Protein AF-A0AAV8XL39-F1 (afdb_monomer_lite)

Foldseek 3Di:
DVVVVVVVVVVVVVVVVVVVVVVVVVVVVVVVLVVFQAAPQPRPGFDADQDPNHGHNDVVSVVVCCVVPCVVPGPDDD

pLDDT: mean 95.13, std 7.12, range [62.5, 98.56]

Radius of gyration: 22.49 Å; chains: 1; bounding box: 45×20×66 Å

Secondary structure (DSSP, 8-state):
-HHHHHHHHHHHHHHHHHHHHHHHHHHHHHHHHTTS-BBTTT-SBP-EEEETTEEESSHHHHHHHIIIIIHHH-----

Sequence (78 aa):
MDCMQMEVDKITNDHNDHLKRLFESHNQQISETKKKQWCYNCEQDAIYHCCWNTAYCSQTCQQQHWQAEHKKVCRRKR

Structure (mmCIF, N/CA/C/O backbone):
data_AF-A0AAV8XL39-F1
#
_entry.id   AF-A0AAV8XL39-F1
#
loop_
_atom_site.group_PDB
_atom_site.id
_atom_site.type_symbol
_atom_site.label_atom_id
_atom_site.label_alt_id
_atom_site.label_comp_id
_atom_site.label_asym_id
_atom_site.label_entity_id
_atom_site.label_seq_id
_atom_site.p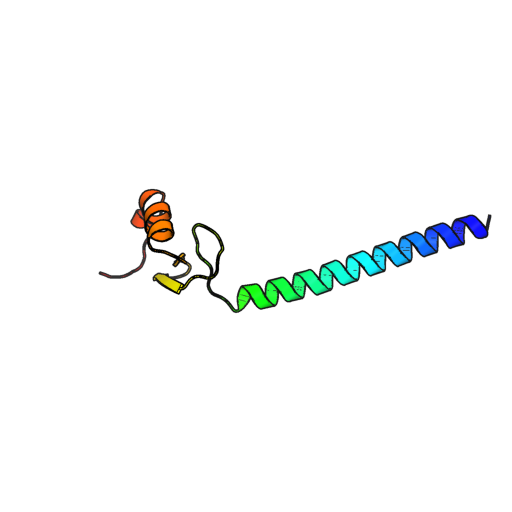dbx_PDB_ins_code
_atom_site.Cartn_x
_atom_site.Cartn_y
_atom_site.Cartn_z
_atom_site.occupancy
_atom_site.B_iso_or_equiv
_atom_site.auth_seq_id
_atom_site.auth_comp_id
_atom_site.auth_asym_id
_atom_site.auth_atom_id
_atom_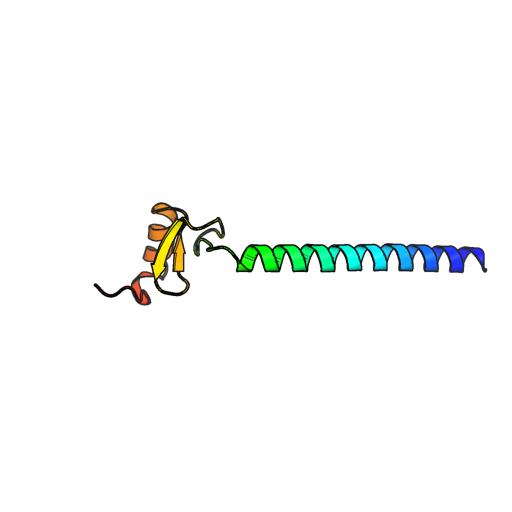site.pdbx_PDB_model_num
ATOM 1 N N . MET A 1 1 ? 25.060 4.825 -43.214 1.00 62.66 1 MET A N 1
ATOM 2 C CA . MET A 1 1 ? 24.077 3.940 -42.554 1.00 62.66 1 MET A CA 1
ATOM 3 C C . MET A 1 1 ? 24.519 3.598 -41.137 1.00 62.66 1 MET A C 1
ATOM 5 O O . MET A 1 1 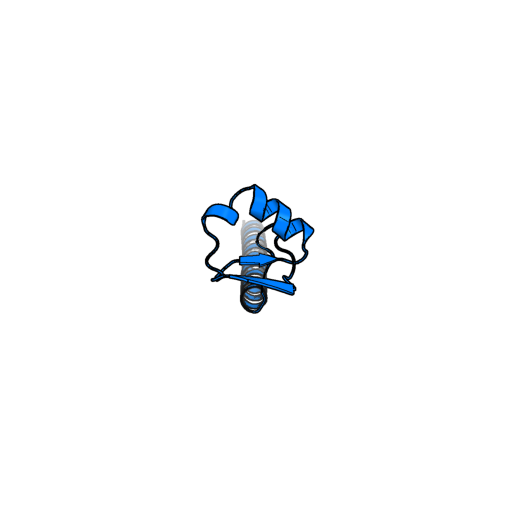? 23.708 3.752 -40.240 1.00 62.66 1 MET A O 1
ATOM 9 N N . ASP A 1 2 ? 25.794 3.277 -40.914 1.00 71.88 2 ASP A N 1
ATOM 10 C CA . ASP A 1 2 ? 26.328 2.867 -39.599 1.00 71.88 2 ASP A CA 1
ATOM 11 C C . ASP A 1 2 ? 26.139 3.887 -38.460 1.00 71.88 2 ASP A C 1
ATOM 13 O O . ASP A 1 2 ? 25.8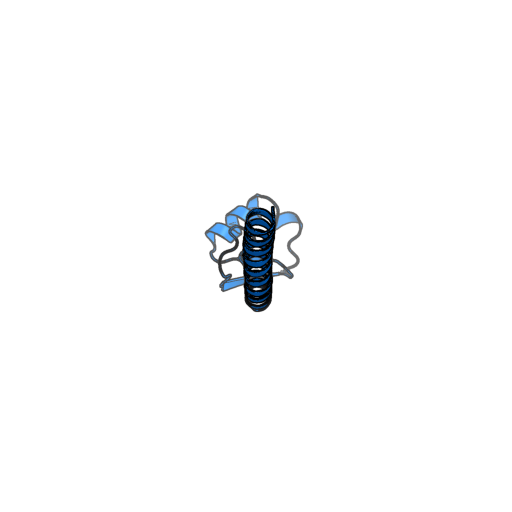81 3.505 -37.325 1.00 71.88 2 ASP A O 1
ATOM 17 N N . CYS A 1 3 ? 26.168 5.191 -38.758 1.00 79.38 3 CYS A N 1
ATOM 18 C CA . CYS A 1 3 ? 25.964 6.242 -37.752 1.00 79.38 3 CYS A CA 1
ATOM 19 C C . CYS A 1 3 ? 24.550 6.233 -37.135 1.00 79.38 3 CYS A C 1
ATOM 21 O O . CYS A 1 3 ? 24.415 6.441 -35.933 1.00 79.38 3 CYS A O 1
ATOM 23 N N . MET A 1 4 ? 23.511 5.929 -37.925 1.00 85.31 4 MET A N 1
ATOM 24 C CA . MET A 1 4 ? 22.133 5.855 -37.414 1.00 85.31 4 MET A CA 1
ATOM 25 C C . MET A 1 4 ? 21.913 4.605 -36.558 1.00 85.31 4 MET A C 1
ATOM 27 O O . MET A 1 4 ? 21.204 4.670 -35.559 1.00 85.31 4 MET A O 1
ATOM 31 N N . GLN A 1 5 ? 22.552 3.484 -36.906 1.00 89.38 5 GLN A N 1
ATOM 32 C CA . GLN A 1 5 ? 22.473 2.266 -36.097 1.00 89.38 5 GLN A CA 1
ATOM 33 C C . GLN A 1 5 ? 23.112 2.475 -34.718 1.00 89.38 5 GLN A C 1
ATOM 35 O O . GLN A 1 5 ? 22.508 2.135 -33.707 1.00 89.38 5 GLN A O 1
ATOM 40 N N . MET A 1 6 ? 24.278 3.128 -34.663 1.00 90.75 6 MET A N 1
ATOM 41 C CA . MET A 1 6 ? 24.944 3.452 -33.396 1.00 90.75 6 MET A CA 1
ATOM 42 C C . MET A 1 6 ? 24.098 4.356 -32.489 1.00 90.75 6 MET A C 1
ATOM 44 O O . MET A 1 6 ? 24.123 4.206 -31.268 1.00 90.75 6 MET A O 1
ATOM 48 N N . GLU A 1 7 ? 23.354 5.302 -33.065 1.00 92.94 7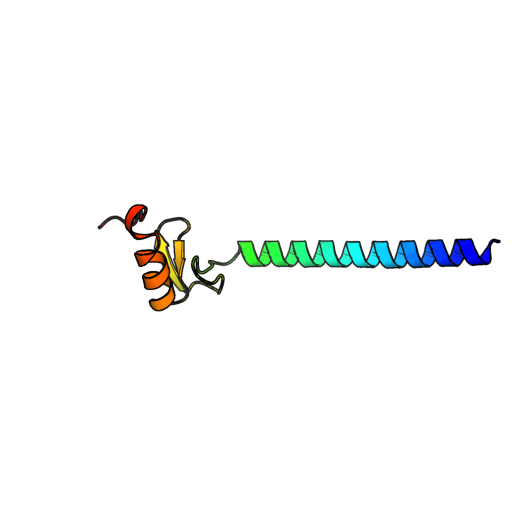 GLU A N 1
ATOM 49 C CA . GLU A 1 7 ? 22.471 6.188 -32.304 1.00 92.94 7 GLU A CA 1
ATOM 50 C C . GLU A 1 7 ? 21.260 5.437 -31.734 1.00 92.94 7 GLU A C 1
ATOM 52 O O . GLU A 1 7 ? 20.936 5.597 -30.556 1.00 92.94 7 GLU A O 1
ATOM 57 N N . VAL A 1 8 ? 20.647 4.552 -32.527 1.00 94.00 8 VAL A N 1
ATOM 58 C CA . VAL A 1 8 ? 19.552 3.678 -32.075 1.00 94.00 8 VAL A CA 1
ATOM 59 C C . VAL A 1 8 ? 20.017 2.733 -30.966 1.00 94.00 8 VAL A C 1
ATOM 61 O O . VAL A 1 8 ? 19.326 2.589 -29.954 1.00 94.00 8 VAL A O 1
ATOM 64 N N . ASP A 1 9 ? 21.195 2.129 -31.114 1.00 94.69 9 ASP A N 1
ATOM 65 C CA . ASP A 1 9 ? 21.759 1.219 -30.115 1.00 94.69 9 ASP A CA 1
ATOM 66 C C . ASP A 1 9 ? 22.048 1.956 -28.802 1.00 94.69 9 ASP A C 1
ATOM 68 O O . ASP A 1 9 ? 21.727 1.454 -27.723 1.00 94.69 9 ASP A O 1
ATOM 72 N N . LYS A 1 10 ? 22.577 3.184 -28.883 1.00 95.44 10 LYS A N 1
ATOM 73 C CA . LYS A 1 10 ? 22.812 4.030 -27.709 1.00 95.44 10 LYS A CA 1
ATOM 74 C C . LYS A 1 10 ? 21.509 4.374 -26.987 1.00 95.44 10 LYS A C 1
ATOM 76 O O . LYS A 1 10 ? 21.423 4.169 -25.781 1.00 95.44 10 LYS A O 1
ATOM 81 N N . ILE A 1 11 ? 20.490 4.846 -27.710 1.00 96.69 11 ILE A N 1
ATOM 82 C CA . ILE A 1 11 ? 19.176 5.173 -27.126 1.00 96.69 11 ILE A CA 1
ATOM 83 C C . ILE A 1 11 ? 18.560 3.936 -26.467 1.00 96.69 11 ILE A C 1
ATOM 85 O O . ILE A 1 11 ? 18.024 4.018 -25.363 1.00 96.69 11 ILE A O 1
ATOM 89 N N . THR A 1 12 ? 18.662 2.783 -27.126 1.00 96.62 12 THR A N 1
ATOM 90 C CA . THR A 1 12 ? 18.145 1.514 -26.607 1.00 96.62 12 THR A CA 1
ATOM 91 C C . THR A 1 12 ? 18.876 1.104 -25.330 1.00 96.62 12 THR A C 1
ATOM 93 O O . THR A 1 12 ? 18.232 0.717 -24.355 1.00 96.62 12 THR A O 1
ATOM 96 N N . ASN A 1 13 ? 20.205 1.227 -25.295 1.00 96.88 13 ASN A N 1
ATOM 97 C CA . ASN A 1 13 ? 20.989 0.924 -24.103 1.00 96.88 13 ASN A CA 1
ATOM 98 C C . ASN A 1 13 ? 20.655 1.874 -22.944 1.00 96.88 13 ASN A C 1
ATOM 100 O O . ASN A 1 13 ? 20.379 1.411 -21.840 1.00 96.88 13 ASN A O 1
ATOM 104 N N . ASP A 1 14 ? 20.596 3.181 -23.206 1.00 97.31 14 ASP A N 1
ATOM 105 C CA . ASP A 1 14 ? 20.250 4.191 -22.202 1.00 97.31 14 ASP A CA 1
ATOM 106 C C . ASP A 1 14 ? 18.835 3.956 -21.639 1.00 97.31 14 ASP A C 1
ATOM 108 O O . ASP A 1 14 ? 18.607 4.058 -20.429 1.00 97.31 14 ASP A O 1
ATOM 112 N N . HIS A 1 15 ? 17.883 3.576 -22.498 1.00 97.44 15 HIS A N 1
ATOM 113 C CA . HIS A 1 15 ? 16.533 3.200 -22.085 1.00 97.44 15 HIS A CA 1
ATOM 114 C C . HIS A 1 15 ? 16.528 1.946 -21.200 1.00 97.44 15 HIS A C 1
ATOM 116 O O . HIS A 1 15 ? 15.902 1.946 -20.138 1.00 97.44 15 HIS A O 1
ATOM 122 N N . ASN A 1 16 ? 17.252 0.897 -21.594 1.00 97.94 16 ASN A N 1
ATOM 123 C CA . ASN A 1 16 ? 17.348 -0.336 -20.815 1.00 97.94 16 ASN A CA 1
ATOM 124 C C . ASN A 1 16 ? 17.993 -0.099 -19.444 1.00 97.94 16 ASN A C 1
ATOM 126 O O . ASN A 1 16 ? 17.502 -0.606 -18.433 1.00 97.94 16 ASN A O 1
ATOM 130 N N . ASP A 1 17 ? 19.044 0.719 -19.386 1.00 98.12 17 ASP A N 1
ATOM 131 C CA . ASP A 1 17 ? 19.691 1.100 -18.133 1.00 98.12 17 ASP A CA 1
ATOM 132 C C . ASP A 1 17 ? 18.747 1.903 -17.233 1.00 98.12 17 ASP A C 1
ATOM 134 O O . ASP A 1 17 ? 18.709 1.694 -16.016 1.00 98.12 17 ASP A O 1
ATOM 138 N N . HIS A 1 18 ? 17.939 2.794 -17.814 1.00 97.75 18 HIS A N 1
ATOM 139 C CA . HIS A 1 18 ? 16.921 3.525 -17.068 1.00 97.75 18 HIS A CA 1
ATOM 140 C C . HIS A 1 18 ? 15.858 2.585 -16.483 1.00 97.75 18 HIS A C 1
ATOM 142 O O . HIS A 1 18 ? 15.568 2.661 -15.286 1.00 97.75 18 HIS A O 1
ATOM 148 N N . LEU A 1 19 ? 15.331 1.653 -17.284 1.00 98.31 19 LEU A N 1
ATOM 149 C CA . LEU A 1 19 ? 14.366 0.651 -16.824 1.00 98.31 19 LEU A CA 1
ATOM 150 C C . LEU A 1 19 ? 14.936 -0.222 -15.704 1.00 98.31 19 LEU A C 1
ATOM 152 O O . LEU A 1 19 ? 14.252 -0.478 -14.712 1.00 98.31 19 LEU A O 1
ATOM 156 N N . LYS A 1 20 ? 16.200 -0.639 -15.824 1.00 98.31 20 LYS A N 1
ATOM 157 C CA . LYS A 1 20 ? 16.874 -1.437 -14.799 1.00 98.31 20 LYS A CA 1
ATOM 158 C C . LYS A 1 20 ? 16.952 -0.690 -13.465 1.00 98.31 20 LYS A C 1
ATOM 160 O O . LYS A 1 20 ? 16.586 -1.252 -12.434 1.00 98.31 20 LYS A O 1
ATOM 165 N N . ARG A 1 21 ? 17.342 0.589 -13.479 1.00 98.06 21 ARG A N 1
ATOM 166 C CA . ARG A 1 21 ? 17.393 1.427 -12.264 1.00 98.06 21 ARG A CA 1
ATOM 167 C C . ARG A 1 21 ? 16.013 1.629 -11.641 1.00 98.06 21 ARG A C 1
ATOM 169 O O . ARG A 1 21 ? 15.888 1.575 -10.419 1.00 98.06 21 ARG A O 1
ATOM 176 N N . LEU A 1 22 ? 14.979 1.835 -12.460 1.00 98.50 22 LEU A N 1
ATOM 177 C CA . LEU A 1 22 ? 13.599 1.934 -11.974 1.00 98.50 22 LEU A CA 1
ATOM 178 C C . LEU A 1 22 ? 13.153 0.636 -11.294 1.00 98.50 22 LEU A C 1
ATOM 180 O O . LEU A 1 22 ? 12.566 0.680 -10.215 1.00 98.50 22 LEU A O 1
ATOM 184 N N . PHE A 1 23 ? 13.471 -0.515 -11.887 1.00 98.44 23 PHE A N 1
ATOM 185 C CA . PHE A 1 23 ? 13.134 -1.819 -11.323 1.00 98.44 23 PHE A CA 1
ATOM 186 C C . PHE A 1 23 ? 13.841 -2.076 -9.986 1.00 98.44 23 PHE A C 1
ATOM 188 O O . PHE A 1 23 ? 13.210 -2.503 -9.018 1.00 98.44 23 PHE A O 1
ATOM 195 N N . GLU A 1 24 ? 15.138 -1.779 -9.906 1.00 98.31 24 GLU A N 1
ATOM 196 C CA . GLU A 1 24 ? 15.925 -1.908 -8.675 1.00 98.31 24 GLU A CA 1
ATOM 197 C C . GLU A 1 24 ? 15.396 -0.982 -7.567 1.00 98.31 24 GLU A C 1
ATOM 199 O O . GLU A 1 24 ? 15.149 -1.439 -6.448 1.00 98.31 24 GLU A O 1
ATOM 204 N N . SER A 1 25 ? 15.132 0.289 -7.892 1.00 98.38 25 SER A N 1
ATOM 205 C CA . SER A 1 25 ? 14.584 1.269 -6.947 1.00 98.38 25 SER A CA 1
ATOM 206 C C . SER A 1 25 ? 13.194 0.873 -6.440 1.00 98.38 25 SER A C 1
ATOM 208 O O . SER A 1 25 ? 12.940 0.904 -5.236 1.00 98.38 25 SER A O 1
ATOM 210 N N . HIS A 1 26 ? 12.308 0.421 -7.329 1.00 98.56 26 HIS A N 1
ATOM 211 C CA . HIS A 1 26 ? 10.971 -0.033 -6.955 1.00 98.56 26 HIS A CA 1
ATOM 212 C C . HIS A 1 26 ? 11.013 -1.267 -6.040 1.00 98.56 26 HIS A C 1
ATOM 214 O O . HIS A 1 26 ? 10.305 -1.325 -5.033 1.00 98.56 26 HIS A O 1
ATOM 220 N N . ASN A 1 27 ? 11.887 -2.238 -6.325 1.00 98.50 27 ASN A N 1
ATOM 221 C CA . ASN A 1 27 ? 12.055 -3.410 -5.462 1.00 98.50 27 ASN A CA 1
ATOM 222 C C . ASN A 1 27 ? 12.571 -3.039 -4.068 1.00 98.50 27 ASN A C 1
ATOM 224 O O . ASN A 1 27 ? 12.132 -3.626 -3.072 1.00 98.50 27 ASN A O 1
ATOM 228 N N . GLN A 1 28 ? 13.472 -2.057 -3.982 1.00 98.50 28 GLN A N 1
ATOM 229 C CA . GLN A 1 28 ? 13.920 -1.524 -2.701 1.00 98.50 28 GLN A CA 1
ATOM 230 C C . GLN A 1 28 ? 12.755 -0.891 -1.927 1.00 98.50 28 GLN A C 1
ATOM 232 O O . GLN A 1 28 ? 12.536 -1.253 -0.769 1.00 98.50 28 GLN A O 1
ATOM 237 N N . GLN A 1 29 ? 11.964 -0.030 -2.574 1.00 98.38 29 GLN A N 1
ATOM 238 C CA . GLN A 1 29 ? 10.794 0.607 -1.962 1.00 98.38 29 GLN A CA 1
ATOM 239 C C . GLN A 1 29 ? 9.787 -0.432 -1.452 1.00 98.38 29 GLN A C 1
ATOM 241 O O . GLN A 1 29 ? 9.356 -0.350 -0.306 1.00 98.38 29 GLN A O 1
ATOM 246 N N . ILE A 1 30 ? 9.490 -1.480 -2.230 1.00 98.50 30 ILE A N 1
ATOM 247 C CA . ILE A 1 30 ? 8.616 -2.580 -1.786 1.00 98.50 30 ILE A CA 1
ATOM 248 C C . ILE A 1 30 ? 9.161 -3.257 -0.521 1.00 98.50 30 ILE A C 1
ATOM 250 O O . ILE A 1 30 ? 8.398 -3.567 0.399 1.00 98.50 30 ILE A O 1
ATOM 254 N N . SER A 1 31 ? 10.466 -3.535 -0.476 1.00 98.56 31 SER A N 1
ATOM 255 C CA . SER A 1 31 ? 11.108 -4.172 0.681 1.00 98.56 31 SER A CA 1
ATOM 256 C C . SER A 1 31 ? 10.990 -3.308 1.936 1.00 98.56 31 SER A C 1
ATOM 258 O O . SER A 1 31 ? 10.706 -3.820 3.019 1.00 98.56 31 SER A O 1
ATOM 260 N N . GLU A 1 32 ? 11.163 -1.996 1.795 1.00 98.19 32 GLU A N 1
ATOM 261 C CA . GLU A 1 32 ? 10.991 -1.025 2.877 1.00 98.19 32 GLU A CA 1
ATOM 262 C C . GLU A 1 32 ? 9.525 -0.926 3.318 1.00 98.19 32 GLU A C 1
ATOM 264 O O . GLU A 1 32 ? 9.244 -0.984 4.517 1.00 98.19 32 GLU A O 1
ATOM 269 N N . THR A 1 33 ? 8.580 -0.904 2.373 1.00 98.25 33 THR A N 1
ATOM 270 C CA . THR A 1 33 ? 7.142 -0.904 2.661 1.00 98.25 33 THR A CA 1
ATOM 271 C C . THR A 1 33 ? 6.725 -2.128 3.469 1.00 98.25 33 THR A C 1
ATOM 273 O O . THR A 1 33 ? 6.048 -2.003 4.488 1.00 98.25 33 THR A O 1
ATOM 276 N N . LYS A 1 34 ? 7.191 -3.323 3.095 1.00 98.12 34 LYS A N 1
ATOM 277 C CA . LYS A 1 34 ? 6.846 -4.576 3.790 1.00 98.12 34 LYS A CA 1
ATOM 278 C C . LYS A 1 34 ? 7.366 -4.668 5.231 1.00 98.12 34 LYS A C 1
ATOM 280 O O . LYS A 1 34 ? 6.912 -5.536 5.971 1.00 98.12 34 LYS A O 1
ATOM 285 N N . LYS A 1 35 ? 8.301 -3.804 5.641 1.00 98.06 35 LYS A N 1
ATOM 286 C CA . LYS A 1 35 ? 8.866 -3.772 7.004 1.00 98.06 35 LYS A CA 1
ATOM 287 C C . LYS A 1 35 ? 8.092 -2.865 7.968 1.00 98.06 35 LYS A C 1
ATOM 289 O O . LYS A 1 35 ? 8.402 -2.856 9.157 1.00 98.06 35 LYS A O 1
ATOM 294 N N . LYS A 1 36 ? 7.108 -2.104 7.481 1.00 97.75 36 LYS A N 1
ATOM 295 C CA . LYS A 1 36 ? 6.321 -1.148 8.274 1.00 97.75 36 LYS A CA 1
ATOM 296 C C . LYS A 1 36 ? 4.859 -1.577 8.415 1.00 97.75 36 LYS A C 1
ATOM 298 O O . LYS A 1 36 ? 4.391 -2.498 7.750 1.00 97.75 36 LYS A O 1
ATOM 303 N N . GLN A 1 37 ? 4.139 -0.907 9.313 1.00 98.31 37 GLN A N 1
ATOM 304 C CA . GLN A 1 37 ? 2.679 -0.963 9.389 1.00 98.31 37 GLN A CA 1
ATOM 305 C C . GLN A 1 37 ? 2.098 0.299 8.758 1.00 98.31 37 GLN A C 1
ATOM 307 O O . GLN A 1 37 ? 2.623 1.390 8.970 1.00 98.31 37 GLN A O 1
ATOM 312 N N . TRP A 1 38 ? 1.001 0.148 8.021 1.00 98.56 38 TRP A N 1
ATOM 313 C CA . TRP A 1 38 ? 0.422 1.217 7.211 1.00 98.56 38 TRP A CA 1
ATOM 314 C C . TRP A 1 38 ? -1.024 1.476 7.599 1.00 98.56 38 TRP A C 1
ATOM 316 O O . TRP A 1 38 ? -1.775 0.561 7.945 1.00 98.56 38 TRP A O 1
ATOM 326 N N . CYS A 1 39 ? -1.400 2.749 7.577 1.00 98.44 39 CYS A N 1
ATOM 327 C CA . CYS A 1 39 ? -2.751 3.184 7.853 1.00 98.44 39 CYS A CA 1
ATOM 328 C C . CYS A 1 39 ? -3.662 2.683 6.741 1.00 98.44 39 CYS A C 1
ATOM 330 O O . CYS A 1 39 ? -3.491 3.070 5.590 1.00 98.44 39 CYS A O 1
ATOM 332 N N . TYR A 1 40 ? -4.673 1.892 7.091 1.00 97.88 40 TYR A N 1
ATOM 333 C CA . TYR A 1 40 ? -5.617 1.369 6.104 1.00 97.88 40 TYR A CA 1
ATOM 334 C C . TYR A 1 40 ? -6.373 2.492 5.369 1.00 97.88 40 TYR A C 1
ATOM 336 O O . TYR A 1 40 ? -6.758 2.338 4.221 1.00 97.88 40 TYR A O 1
ATOM 344 N N . ASN A 1 41 ? -6.577 3.638 6.027 1.00 97.69 41 ASN A N 1
ATOM 345 C CA . ASN A 1 41 ? -7.367 4.738 5.475 1.00 97.69 41 ASN A CA 1
ATOM 346 C C . ASN A 1 41 ? -6.576 5.675 4.545 1.00 97.69 41 ASN A C 1
ATOM 348 O O . ASN A 1 41 ? -7.148 6.206 3.604 1.00 97.69 41 ASN A O 1
ATOM 352 N N . CYS A 1 42 ? -5.300 5.952 4.839 1.00 97.75 42 CYS A N 1
ATOM 353 C CA . CYS A 1 42 ? -4.533 6.985 4.125 1.00 97.75 42 CYS A CA 1
ATOM 354 C C . CYS A 1 42 ? -3.100 6.587 3.755 1.00 97.75 42 CYS A C 1
ATOM 356 O O . CYS A 1 42 ? -2.338 7.447 3.323 1.00 97.75 42 CYS A O 1
ATOM 358 N N . GLU A 1 43 ? -2.716 5.328 3.984 1.00 98.06 43 GLU A N 1
ATOM 359 C CA . GLU A 1 43 ? -1.426 4.754 3.571 1.00 98.06 43 GLU A CA 1
ATOM 360 C C . GLU A 1 43 ? -0.181 5.422 4.184 1.00 98.06 43 GLU A C 1
ATOM 362 O O . GLU A 1 43 ? 0.939 5.140 3.781 1.00 98.06 43 GLU A O 1
ATOM 367 N N . GLN A 1 44 ? -0.349 6.272 5.200 1.00 98.31 44 GLN A N 1
ATOM 368 C CA . GLN A 1 44 ? 0.750 6.776 6.030 1.00 98.31 44 GLN A CA 1
ATOM 369 C C . GLN A 1 44 ? 1.189 5.735 7.067 1.00 98.31 44 GLN A C 1
ATOM 371 O O . GLN A 1 44 ? 0.416 4.834 7.401 1.00 98.31 44 GLN A O 1
ATOM 376 N N . ASP A 1 45 ? 2.391 5.888 7.629 1.00 98.12 45 ASP A N 1
ATOM 377 C CA . ASP A 1 45 ? 2.898 5.032 8.711 1.00 98.12 45 ASP A CA 1
ATOM 378 C C . ASP A 1 45 ? 1.859 4.939 9.853 1.00 98.12 45 ASP A C 1
ATOM 380 O O . ASP A 1 45 ? 1.409 5.944 10.416 1.00 98.12 45 ASP A O 1
ATOM 384 N N . ALA A 1 46 ? 1.429 3.718 10.180 1.00 98.25 46 ALA A N 1
ATOM 385 C CA . ALA A 1 46 ? 0.460 3.484 11.244 1.00 98.25 46 ALA A CA 1
ATOM 386 C C . ALA A 1 46 ? 1.138 3.416 12.613 1.00 98.25 46 ALA A C 1
ATOM 388 O O . ALA A 1 46 ? 2.186 2.796 12.777 1.00 98.25 46 ALA A O 1
ATOM 389 N N . ILE A 1 47 ? 0.466 3.978 13.617 1.00 97.44 47 ILE A N 1
ATOM 390 C CA . ILE A 1 47 ? 0.919 3.969 15.017 1.00 97.44 47 ILE A CA 1
ATOM 391 C C . ILE A 1 47 ? -0.073 3.261 15.949 1.00 97.44 47 ILE A C 1
ATOM 393 O O . ILE A 1 47 ? 0.290 2.857 17.051 1.00 97.44 47 ILE A O 1
ATOM 397 N N . TYR A 1 48 ? -1.320 3.062 15.510 1.00 94.00 48 TYR A N 1
ATOM 398 C CA . TYR A 1 48 ? -2.372 2.406 16.283 1.00 94.00 48 TYR A CA 1
ATOM 399 C C . TYR A 1 48 ? -2.828 1.116 15.603 1.00 94.00 48 TYR A C 1
ATOM 401 O O . TYR A 1 48 ? -3.317 1.133 14.474 1.00 94.00 48 TYR A O 1
ATOM 409 N N . HIS A 1 49 ? -2.733 -0.009 16.309 1.00 96.69 49 HIS A N 1
ATOM 410 C CA . HIS A 1 49 ? -3.235 -1.296 15.830 1.00 96.69 49 HIS A CA 1
ATOM 411 C C . HIS A 1 49 ? -4.698 -1.527 16.249 1.00 96.69 49 HIS A C 1
ATOM 413 O O . HIS A 1 49 ? -5.052 -1.375 17.425 1.00 96.69 49 HIS A O 1
ATOM 419 N N . CYS A 1 50 ? -5.543 -1.955 15.303 1.00 96.44 50 CYS A N 1
ATOM 420 C CA . CYS A 1 50 ? -6.924 -2.347 15.579 1.00 96.44 50 CYS A CA 1
ATOM 421 C C . CYS A 1 50 ? -7.078 -3.872 15.661 1.00 96.44 50 CYS A C 1
ATOM 423 O O . CYS A 1 50 ? -7.320 -4.395 16.753 1.00 96.44 50 CYS A O 1
ATOM 425 N N . CYS A 1 51 ? -6.908 -4.570 14.535 1.00 96.94 51 CYS A N 1
ATOM 426 C CA . CYS A 1 51 ? -6.907 -6.030 14.409 1.00 96.94 51 CYS A CA 1
ATOM 427 C C . CYS A 1 51 ? -6.055 -6.469 13.203 1.00 96.94 51 CYS A C 1
ATOM 429 O O . CYS A 1 51 ? -5.466 -5.627 12.527 1.00 96.94 51 CYS A O 1
ATOM 431 N N . TRP A 1 52 ? -6.009 -7.777 12.909 1.00 96.12 52 TRP A N 1
ATOM 432 C CA . TRP A 1 52 ? -5.241 -8.314 11.778 1.00 96.12 52 TRP A CA 1
ATOM 433 C C . TRP A 1 52 ? -5.504 -7.537 10.482 1.00 96.12 52 TRP A C 1
ATOM 435 O O . TRP A 1 52 ? -6.658 -7.369 10.088 1.00 96.12 52 TRP A O 1
ATOM 445 N N . ASN A 1 53 ? -4.422 -7.095 9.837 1.00 96.25 53 ASN A N 1
ATOM 446 C CA . ASN A 1 53 ? -4.433 -6.309 8.604 1.00 96.25 53 ASN A CA 1
ATOM 447 C C . ASN A 1 53 ? -5.209 -4.976 8.685 1.00 96.25 53 ASN A C 1
ATOM 449 O O . ASN A 1 53 ? -5.672 -4.459 7.672 1.00 96.25 53 ASN A O 1
ATOM 453 N N . THR A 1 54 ? -5.394 -4.406 9.881 1.00 97.25 54 THR A N 1
ATOM 454 C CA . THR A 1 54 ? -5.996 -3.077 10.037 1.00 97.25 54 THR A CA 1
ATOM 455 C C . THR A 1 54 ? -5.312 -2.279 11.145 1.00 97.25 54 THR A C 1
ATOM 457 O O . THR A 1 54 ? -5.500 -2.527 12.342 1.00 97.25 54 THR A O 1
ATOM 460 N N . ALA A 1 55 ? -4.553 -1.269 10.730 1.00 98.12 55 ALA A N 1
ATOM 461 C CA . ALA A 1 55 ? -3.898 -0.290 11.589 1.00 98.12 55 ALA A CA 1
ATOM 462 C C . ALA A 1 55 ? -4.162 1.134 11.070 1.00 98.12 55 ALA A C 1
ATOM 464 O O . ALA A 1 55 ? -4.601 1.314 9.932 1.00 98.12 55 ALA A O 1
ATOM 465 N N . TYR A 1 56 ? -3.923 2.144 11.907 1.00 98.56 56 TYR A N 1
ATOM 466 C CA . TYR A 1 56 ? -4.201 3.548 11.601 1.00 98.56 56 TYR A CA 1
ATOM 467 C C . TYR A 1 56 ? -3.084 4.476 12.076 1.00 98.56 56 TYR A C 1
ATOM 469 O O . TYR A 1 56 ? -2.438 4.227 13.094 1.00 98.56 56 TYR A O 1
ATOM 477 N N . CYS A 1 57 ? -2.899 5.593 11.374 1.00 98.44 57 CYS A N 1
ATOM 478 C CA . CYS A 1 57 ? -2.013 6.677 11.805 1.00 98.44 57 CYS A CA 1
ATOM 479 C C . CYS A 1 57 ? -2.678 7.620 12.829 1.00 98.44 57 CYS A C 1
ATOM 481 O O . CYS A 1 57 ? -1.990 8.314 13.567 1.00 98.44 57 CYS A O 1
ATOM 483 N N . SER A 1 58 ? -4.015 7.663 12.892 1.00 98.19 58 SER A N 1
ATOM 484 C CA . SER A 1 58 ? -4.767 8.570 13.769 1.00 98.19 58 SER A CA 1
ATOM 485 C C . SER A 1 58 ? -6.164 8.040 14.101 1.00 98.19 58 SER A C 1
ATOM 487 O O . SER A 1 58 ? -6.722 7.215 13.372 1.00 98.19 58 SER A O 1
ATOM 489 N N . GLN A 1 59 ? -6.765 8.566 15.174 1.00 97.38 59 GLN A N 1
ATOM 490 C CA . GLN A 1 59 ? -8.164 8.283 15.520 1.00 97.38 59 GLN A CA 1
ATOM 491 C C . GLN A 1 59 ? -9.136 8.767 14.434 1.00 97.38 59 GLN A C 1
ATOM 493 O O . GLN A 1 59 ? -10.144 8.113 14.188 1.00 97.38 59 GLN A O 1
ATOM 498 N N . THR A 1 60 ? -8.821 9.865 13.740 1.00 98.25 60 THR A N 1
ATOM 499 C CA . THR A 1 60 ? -9.626 10.372 12.618 1.00 98.25 60 THR A CA 1
ATOM 500 C C . THR A 1 60 ? -9.709 9.344 11.493 1.00 98.25 60 THR A C 1
ATOM 502 O O . THR A 1 60 ? -10.803 8.992 11.058 1.00 98.25 60 THR A O 1
ATOM 505 N N . CYS A 1 61 ? -8.564 8.790 11.078 1.00 98.25 61 CYS A N 1
ATOM 506 C CA . CYS A 1 61 ? -8.512 7.721 10.078 1.00 98.25 61 CYS A CA 1
ATOM 507 C C . CYS A 1 61 ? -9.253 6.459 10.540 1.00 98.25 61 CYS A C 1
ATOM 509 O O . CYS A 1 61 ? -9.950 5.825 9.749 1.00 98.25 61 CYS A O 1
ATOM 511 N N . GLN A 1 62 ? -9.144 6.115 11.827 1.00 97.94 62 GLN A N 1
ATOM 512 C CA . GLN A 1 62 ? -9.898 5.003 12.397 1.00 97.94 62 GLN A CA 1
ATOM 513 C C . GLN A 1 62 ? -11.408 5.237 12.308 1.00 97.94 62 GLN A C 1
ATOM 515 O O . GLN A 1 62 ? -12.124 4.336 11.890 1.00 97.94 62 GLN A O 1
ATOM 520 N N . GLN A 1 63 ? -11.908 6.412 12.694 1.00 97.75 63 GLN A N 1
ATOM 521 C CA . GLN A 1 63 ? -13.342 6.711 12.678 1.00 97.75 63 GLN A CA 1
ATOM 522 C C . GLN A 1 63 ? -13.910 6.734 11.256 1.00 97.75 63 GLN A C 1
ATOM 524 O O . GLN A 1 63 ? -14.991 6.189 11.035 1.00 97.75 63 GLN A O 1
ATOM 529 N N . GLN A 1 64 ? -13.171 7.295 10.295 1.00 97.88 64 GLN A N 1
ATOM 530 C CA . GLN A 1 64 ? -13.553 7.298 8.880 1.00 97.88 64 GLN A CA 1
ATOM 531 C C . GLN A 1 64 ? -13.708 5.869 8.345 1.00 97.88 64 GLN A C 1
ATOM 533 O O . GLN A 1 64 ? -14.797 5.488 7.910 1.00 97.88 64 GLN A O 1
ATOM 538 N N . HIS A 1 65 ? -12.668 5.040 8.478 1.00 97.50 65 HIS A N 1
ATOM 539 C CA . HIS A 1 65 ? -12.729 3.642 8.049 1.00 97.50 65 HIS A CA 1
ATOM 540 C C . HIS A 1 65 ? -13.769 2.832 8.850 1.00 97.50 65 HIS A C 1
ATOM 542 O O . HIS A 1 65 ? -14.462 1.975 8.297 1.00 97.50 65 HIS A O 1
ATOM 548 N N . TRP A 1 66 ? -13.951 3.129 10.142 1.00 97.19 66 TRP A N 1
ATOM 549 C CA . TRP A 1 66 ? -14.960 2.494 10.995 1.00 97.19 66 TRP A CA 1
ATOM 550 C C . TRP A 1 66 ? -16.384 2.726 10.507 1.00 97.19 66 TRP A C 1
ATOM 552 O O . TRP A 1 66 ? -17.174 1.780 10.435 1.00 97.19 66 TRP A O 1
ATOM 562 N N . GLN A 1 67 ? -16.717 3.977 10.188 1.00 96.69 67 GLN A N 1
ATOM 563 C CA . GLN A 1 67 ? -18.042 4.348 9.707 1.00 96.69 67 GLN A CA 1
ATOM 564 C C . GLN A 1 67 ? -18.312 3.781 8.313 1.00 96.69 67 GLN A C 1
ATOM 566 O O . GLN A 1 67 ? -19.425 3.296 8.087 1.00 96.69 67 GLN A O 1
ATOM 571 N N . ALA A 1 68 ? -17.299 3.790 7.439 1.00 96.25 68 ALA A N 1
ATOM 572 C CA . ALA A 1 68 ? -17.378 3.252 6.087 1.00 96.25 68 ALA A CA 1
ATOM 573 C C . ALA A 1 68 ? -17.609 1.731 6.083 1.00 96.25 68 ALA A C 1
ATOM 575 O O . ALA A 1 68 ? -18.607 1.263 5.531 1.00 96.25 68 ALA A O 1
ATOM 576 N N . GLU A 1 69 ? -16.740 0.950 6.740 1.00 95.38 69 GLU A N 1
ATOM 577 C CA . GLU A 1 69 ? -16.793 -0.515 6.620 1.00 95.38 69 GLU A CA 1
ATOM 578 C C . GLU A 1 69 ? -16.260 -1.317 7.817 1.00 95.38 69 GLU A C 1
ATOM 580 O O . GLU A 1 69 ? -16.843 -2.358 8.146 1.00 95.38 69 GLU A O 1
ATOM 585 N N . HIS A 1 70 ? -15.225 -0.848 8.528 1.00 97.00 70 HIS A N 1
ATOM 586 C CA . HIS A 1 70 ? -14.498 -1.697 9.482 1.00 97.00 70 HIS A CA 1
ATOM 587 C C . HIS A 1 70 ? -15.380 -2.244 10.612 1.00 97.00 70 HIS A C 1
ATOM 589 O O . HIS A 1 70 ? -15.174 -3.367 11.076 1.00 97.00 70 HIS A O 1
ATOM 595 N N . LYS A 1 71 ? -16.417 -1.496 11.021 1.00 95.12 71 LYS A N 1
ATOM 596 C CA . LYS A 1 71 ? -17.334 -1.898 12.101 1.00 95.12 71 LYS A CA 1
ATOM 597 C C . LYS A 1 71 ? -18.001 -3.259 11.891 1.00 95.12 71 LYS A C 1
ATOM 599 O O . LYS A 1 71 ? -18.348 -3.913 12.868 1.00 95.12 71 LYS A O 1
ATOM 604 N N . LYS A 1 72 ? -18.196 -3.679 10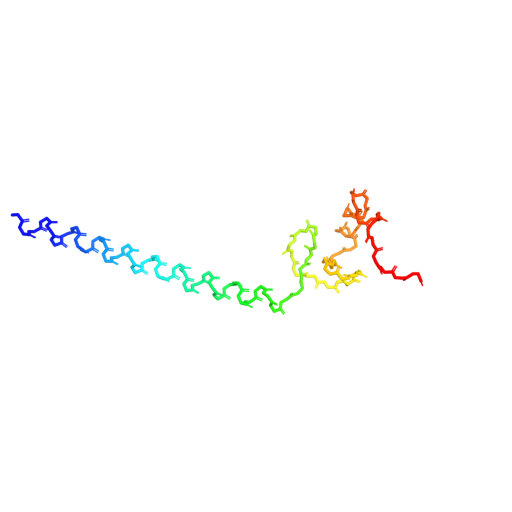.636 1.00 94.62 72 LYS A N 1
ATOM 605 C CA . LYS A 1 72 ? -18.872 -4.941 10.287 1.00 94.62 72 LYS A CA 1
ATOM 606 C C . LYS A 1 72 ? -17.931 -6.147 10.310 1.00 94.62 72 LYS A C 1
ATOM 608 O O . LYS A 1 72 ? -18.398 -7.273 10.428 1.00 94.62 72 LYS A O 1
ATOM 613 N N . VAL A 1 73 ? -16.626 -5.912 10.167 1.00 94.62 73 VAL A N 1
ATOM 614 C CA . VAL A 1 73 ? -15.610 -6.955 9.933 1.00 94.62 73 VAL A CA 1
ATOM 615 C C . VAL A 1 73 ? -14.504 -6.975 10.989 1.00 94.62 73 VAL A C 1
ATOM 617 O O . VAL A 1 73 ? -13.609 -7.817 10.926 1.00 94.62 73 VAL A O 1
ATOM 620 N N . CYS A 1 74 ? -14.552 -6.056 11.957 1.00 96.31 74 CYS A N 1
ATOM 621 C CA . CYS A 1 74 ? -13.561 -5.943 13.018 1.00 96.31 74 CYS A CA 1
ATOM 622 C C . CYS A 1 74 ? -13.418 -7.263 13.785 1.00 96.31 74 CYS A C 1
ATOM 624 O O . CYS A 1 74 ? -14.392 -7.835 14.273 1.00 96.31 74 CYS A O 1
ATOM 626 N N . ARG A 1 75 ? -12.171 -7.727 13.913 1.00 95.00 75 ARG A N 1
ATOM 627 C CA . ARG A 1 75 ? -11.823 -8.990 14.586 1.00 95.00 75 ARG A CA 1
ATOM 628 C C . ARG A 1 75 ? -11.265 -8.791 15.991 1.00 95.00 75 ARG A C 1
ATOM 630 O O . ARG A 1 75 ? -10.843 -9.757 16.626 1.00 95.00 75 ARG A O 1
ATOM 637 N N . ARG A 1 76 ? -11.211 -7.548 16.476 1.00 89.25 76 ARG A N 1
ATOM 638 C CA . ARG A 1 76 ? -10.784 -7.263 17.844 1.00 89.25 76 ARG A CA 1
ATOM 639 C C . ARG A 1 76 ? -11.855 -7.806 18.790 1.00 89.25 76 ARG A C 1
ATOM 641 O O . ARG A 1 76 ? -12.990 -7.335 18.769 1.00 89.25 76 ARG A O 1
ATOM 648 N N . LYS A 1 77 ? -11.506 -8.828 19.578 1.00 74.69 77 LYS A N 1
ATOM 649 C CA . LYS A 1 77 ? -12.389 -9.336 20.637 1.00 74.69 77 LYS A CA 1
ATOM 650 C C . LYS A 1 77 ? -12.681 -8.198 21.622 1.00 74.69 77 LYS A C 1
ATOM 652 O O . LYS A 1 77 ? -11.790 -7.387 21.882 1.00 74.69 77 LYS A O 1
ATOM 657 N N . ARG A 1 78 ? -13.932 -8.126 22.088 1.00 62.50 78 ARG A N 1
ATOM 658 C CA . ARG A 1 78 ? -14.311 -7.250 23.202 1.00 62.50 78 ARG A CA 1
ATOM 659 C C . ARG A 1 78 ? -13.572 -7.664 24.464 1.00 62.50 78 ARG A C 1
ATOM 661 O O . ARG A 1 78 ? -13.383 -8.891 24.629 1.00 62.50 78 ARG A O 1
#

InterPro domains:
  IPR002893 Zinc finger, MYND-type [PS01360] (39-74)
  IPR002893 Zinc finger, MYND-type [PS50865] (39-74)
  IPR047269 Zinc finger MYND domain-containing protein 11 [PTHR46379] (8-78)
  IPR057053 ZMYND11/ZMYD8, MYND zinc finger [PF24324] (39-74)

Organism: NCBI:txid1265417